Protein AF-A0A7J6R2B1-F1 (afdb_monomer)

Mean predicted aligned error: 8.23 Å

pLDDT: mean 79.4, std 9.49, range [39.12, 97.62]

Radius of gyration: 16.53 Å; Cα contacts (8 Å, |Δi|>4): 121; chains: 1; bounding box: 45×28×42 Å

Solvent-accessible surface area (backbone atoms only — not comparable to full-atom values): 7441 Å² total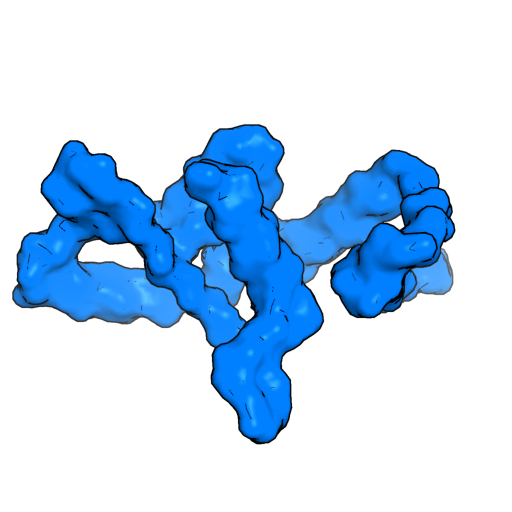; per-residue (Å²): 127,56,78,61,69,79,38,42,54,62,56,38,48,54,51,52,51,46,50,67,80,39,70,91,53,90,77,88,66,60,66,73,56,53,54,50,26,52,49,50,49,33,54,76,44,78,36,76,50,49,86,51,58,67,60,46,50,54,51,47,52,52,36,54,78,68,72,50,58,67,47,66,64,41,73,44,85,100,52,82,50,38,41,34,28,38,37,51,81,88,84,53,82,46,74,50,77,87,73,90,40,56,44,96,89,44,96,46,56,31,75,72,35,33,52,52,51,53,57,62,58,71,78,109

Structure (mmCIF, N/CA/C/O backbone):
data_AF-A0A7J6R2B1-F1
#
_entry.id   AF-A0A7J6R2B1-F1
#
loop_
_atom_site.group_PDB
_atom_site.id
_atom_site.type_symbol
_atom_site.label_atom_id
_atom_site.label_alt_id
_atom_site.label_comp_id
_atom_site.label_asym_id
_atom_site.label_entity_id
_atom_site.label_seq_id
_atom_site.pdbx_PDB_ins_code
_atom_site.Cartn_x
_atom_site.Cartn_y
_atom_site.Cartn_z
_atom_site.occupancy
_atom_site.B_iso_or_equiv
_atom_site.auth_seq_id
_atom_site.auth_comp_id
_atom_site.auth_asym_id
_atom_site.auth_atom_id
_atom_site.pdbx_PDB_model_num
ATOM 1 N N . GLY A 1 1 ? 26.997 6.364 -5.748 1.00 62.91 1 GLY A N 1
ATOM 2 C CA . GLY A 1 1 ? 26.272 5.275 -6.428 1.00 62.91 1 GLY A CA 1
ATOM 3 C C . GLY A 1 1 ? 26.622 5.296 -7.898 1.00 62.91 1 GLY A C 1
ATOM 4 O O . GLY A 1 1 ? 27.037 6.341 -8.386 1.00 62.91 1 GLY A O 1
ATOM 5 N N . THR A 1 2 ? 26.511 4.164 -8.588 1.00 79.62 2 THR A N 1
ATOM 6 C CA . THR A 1 2 ? 26.617 4.130 -10.056 1.00 79.62 2 THR A CA 1
ATOM 7 C C . THR A 1 2 ? 25.385 4.795 -10.680 1.00 79.62 2 THR A C 1
ATOM 9 O O . THR A 1 2 ? 24.367 4.946 -10.005 1.00 79.62 2 THR A O 1
ATOM 12 N N . ALA A 1 3 ? 25.447 5.155 -11.967 1.00 80.25 3 ALA A N 1
ATOM 13 C CA . ALA A 1 3 ? 24.276 5.652 -12.704 1.00 80.25 3 ALA A CA 1
ATOM 14 C C . ALA A 1 3 ? 23.091 4.669 -12.650 1.00 80.25 3 ALA A C 1
ATOM 16 O O . ALA A 1 3 ? 21.936 5.071 -12.694 1.00 80.25 3 ALA A O 1
ATOM 17 N N . TRP A 1 4 ? 23.387 3.375 -12.502 1.00 78.25 4 TRP A N 1
ATOM 18 C CA . TRP A 1 4 ? 22.384 2.349 -12.273 1.00 78.25 4 TRP A CA 1
ATOM 19 C C . TRP A 1 4 ? 21.622 2.566 -10.966 1.00 78.25 4 TRP A C 1
ATOM 21 O O . TRP A 1 4 ? 20.402 2.642 -11.005 1.00 78.25 4 TRP A O 1
ATOM 31 N N . GLU A 1 5 ? 22.318 2.740 -9.836 1.00 77.19 5 GLU A N 1
ATOM 32 C CA . GLU A 1 5 ? 21.690 2.938 -8.517 1.00 77.19 5 GLU A CA 1
ATOM 33 C C . GLU A 1 5 ? 20.728 4.135 -8.482 1.00 77.19 5 GLU A C 1
ATOM 35 O O . GLU A 1 5 ? 19.688 4.053 -7.838 1.00 77.19 5 GLU A O 1
ATOM 40 N N . SER A 1 6 ? 21.029 5.224 -9.198 1.00 79.88 6 SER A N 1
ATOM 41 C CA . SER A 1 6 ? 20.143 6.398 -9.275 1.00 79.88 6 SER A CA 1
ATOM 42 C C . SER A 1 6 ? 18.898 6.187 -10.142 1.00 79.88 6 SER A C 1
ATOM 44 O O . SER A 1 6 ? 17.935 6.935 -10.018 1.00 79.88 6 SER A O 1
ATOM 46 N N . GLU A 1 7 ? 18.911 5.188 -11.024 1.00 82.25 7 GLU A N 1
ATOM 47 C CA . GLU A 1 7 ? 17.894 4.988 -12.061 1.00 82.25 7 GLU A CA 1
ATOM 48 C C . GLU A 1 7 ? 17.002 3.763 -11.815 1.00 82.25 7 GLU A C 1
ATOM 50 O O . GLU A 1 7 ? 15.940 3.650 -12.429 1.00 82.25 7 GLU A O 1
ATOM 55 N N . LYS A 1 8 ? 17.384 2.859 -10.898 1.00 81.75 8 LYS A N 1
ATOM 56 C CA . LYS A 1 8 ? 16.672 1.591 -10.637 1.00 81.75 8 LYS A CA 1
ATOM 57 C C . LYS A 1 8 ? 15.176 1.767 -10.407 1.00 81.75 8 LYS A C 1
ATOM 59 O O . LYS A 1 8 ? 14.388 1.007 -10.963 1.00 81.75 8 LYS A O 1
ATOM 64 N N . LEU A 1 9 ? 14.787 2.752 -9.593 1.00 79.50 9 LEU A N 1
ATOM 65 C CA . LEU A 1 9 ? 13.382 2.987 -9.264 1.00 79.50 9 LEU A CA 1
ATOM 66 C C . LEU A 1 9 ? 12.600 3.459 -10.495 1.00 79.50 9 LEU A C 1
ATOM 68 O O . LEU A 1 9 ? 11.518 2.950 -10.767 1.00 79.50 9 LEU A O 1
ATOM 72 N N . ARG A 1 10 ? 13.174 4.377 -11.285 1.00 82.19 10 ARG A N 1
ATOM 73 C CA . ARG A 1 10 ? 12.550 4.880 -12.517 1.00 82.19 10 ARG A CA 1
ATOM 74 C C . ARG A 1 10 ? 12.384 3.772 -13.553 1.00 82.19 10 ARG A C 1
ATOM 76 O O . ARG A 1 10 ? 11.301 3.619 -14.110 1.00 82.19 10 ARG A O 1
ATOM 83 N N . VAL A 1 11 ? 13.436 2.989 -13.790 1.00 82.94 11 VAL A N 1
ATOM 84 C CA . VAL A 1 11 ? 13.389 1.853 -14.722 1.00 82.94 11 VAL A CA 1
ATOM 85 C C . VAL A 1 11 ? 12.382 0.811 -14.233 1.00 82.94 11 VAL A C 1
ATOM 87 O O . VAL A 1 11 ? 11.564 0.350 -15.023 1.00 82.94 11 VAL A O 1
ATOM 90 N N . GLY A 1 12 ? 12.379 0.494 -12.936 1.00 80.69 12 GLY A N 1
ATOM 91 C CA . GLY A 1 12 ? 11.393 -0.400 -12.328 1.00 80.69 12 GLY A CA 1
ATOM 92 C C . GLY A 1 12 ? 9.956 0.058 -12.566 1.00 80.69 12 GLY A C 1
ATOM 93 O O . GLY A 1 12 ? 9.132 -0.736 -13.014 1.00 80.69 12 GLY A O 1
ATOM 94 N N . TRP A 1 13 ? 9.669 1.346 -12.359 1.00 78.00 13 TRP A N 1
ATOM 95 C CA . TRP A 1 13 ? 8.346 1.909 -12.625 1.00 78.00 13 TRP A CA 1
ATOM 96 C C . TRP A 1 13 ? 7.923 1.789 -14.083 1.00 78.00 13 TRP A C 1
ATOM 98 O O . TRP A 1 13 ? 6.803 1.363 -14.347 1.00 78.00 13 TRP A O 1
ATOM 108 N N . MET A 1 14 ? 8.812 2.108 -15.029 1.00 80.00 14 MET A N 1
ATOM 109 C CA . MET A 1 14 ? 8.504 1.973 -16.457 1.00 80.00 14 MET A CA 1
ATOM 110 C C . MET A 1 14 ? 8.071 0.549 -16.808 1.00 80.00 14 MET A C 1
ATOM 112 O O . MET A 1 14 ? 7.081 0.362 -17.509 1.00 80.00 14 MET A O 1
ATOM 116 N N . TRP A 1 15 ? 8.782 -0.446 -16.281 1.00 79.06 15 TRP A N 1
ATOM 117 C CA . TRP A 1 15 ? 8.467 -1.852 -16.503 1.00 79.06 15 TRP A CA 1
ATOM 118 C C . TRP A 1 15 ? 7.134 -2.272 -15.886 1.00 79.06 15 TRP A C 1
ATOM 120 O O . TRP A 1 15 ? 6.370 -2.985 -16.532 1.00 79.06 15 TRP A O 1
ATOM 130 N N . ILE A 1 16 ? 6.832 -1.834 -14.659 1.00 75.81 16 ILE A N 1
ATOM 131 C CA . ILE A 1 16 ? 5.557 -2.181 -14.021 1.00 75.81 16 ILE A CA 1
ATOM 132 C C . ILE A 1 16 ? 4.386 -1.532 -14.767 1.00 75.81 16 ILE A C 1
ATOM 134 O O . ILE A 1 16 ? 3.402 -2.216 -15.048 1.00 75.81 16 ILE A O 1
ATOM 138 N N . CYS A 1 17 ? 4.506 -0.256 -15.152 1.00 75.06 17 CYS A N 1
ATOM 139 C CA . CYS A 1 17 ? 3.497 0.410 -15.978 1.00 75.06 17 CYS A CA 1
ATOM 140 C C . CYS A 1 17 ? 3.290 -0.346 -17.294 1.00 75.06 17 CYS A C 1
ATOM 142 O O . CYS A 1 17 ? 2.162 -0.659 -17.659 1.00 75.06 17 CYS A O 1
ATOM 144 N N . GLN A 1 18 ? 4.379 -0.741 -17.962 1.00 77.25 18 GLN A N 1
ATOM 145 C CA . GLN A 1 18 ? 4.297 -1.503 -19.205 1.00 77.25 18 GLN A CA 1
ATOM 146 C C . GLN A 1 18 ? 3.590 -2.857 -19.014 1.00 77.25 18 GLN A C 1
ATOM 148 O O . GLN A 1 18 ? 2.755 -3.231 -19.836 1.00 77.25 18 GLN A O 1
ATOM 153 N N . ALA A 1 19 ? 3.877 -3.566 -17.918 1.00 75.12 19 ALA A N 1
ATOM 154 C CA . ALA A 1 19 ? 3.227 -4.832 -17.586 1.00 75.12 19 ALA A CA 1
ATOM 155 C C . ALA A 1 19 ? 1.728 -4.684 -17.297 1.00 75.12 19 ALA A C 1
ATOM 157 O O . ALA A 1 19 ? 0.940 -5.577 -17.614 1.00 75.12 19 ALA A O 1
ATOM 158 N N . MET A 1 20 ? 1.324 -3.561 -16.707 1.00 70.88 20 MET A N 1
ATOM 159 C CA . MET A 1 20 ? -0.074 -3.281 -16.407 1.00 70.88 20 MET A CA 1
ATOM 160 C C . MET A 1 20 ? -0.883 -2.836 -17.617 1.00 70.88 20 MET A C 1
ATOM 162 O O . MET A 1 20 ? -1.996 -3.333 -17.793 1.00 70.88 20 MET A O 1
ATOM 166 N N . ASP A 1 21 ? -0.332 -1.915 -18.407 1.00 75.25 21 ASP A N 1
ATOM 167 C CA . ASP A 1 21 ? -1.018 -1.278 -19.533 1.00 75.25 21 ASP A CA 1
ATOM 168 C C . ASP A 1 21 ? -1.041 -2.187 -20.768 1.00 75.25 21 ASP A C 1
ATOM 170 O O . ASP A 1 21 ? -1.972 -2.142 -21.572 1.00 75.25 21 ASP A O 1
ATOM 174 N N . PHE A 1 22 ? -0.038 -3.061 -20.901 1.00 79.56 22 PHE A N 1
ATOM 175 C CA . PHE A 1 22 ? 0.124 -3.956 -22.044 1.00 79.56 22 PHE A CA 1
ATOM 176 C C . PHE A 1 22 ? 0.238 -5.422 -21.603 1.00 79.56 22 PHE A C 1
ATOM 178 O O . PHE A 1 22 ? 1.243 -6.073 -21.896 1.00 79.56 22 PHE A O 1
ATOM 185 N N . PRO A 1 23 ? -0.777 -5.996 -20.931 1.00 74.31 23 PRO A N 1
ATOM 186 C CA . PRO A 1 23 ? -0.703 -7.356 -20.384 1.00 74.31 23 PRO A CA 1
ATOM 187 C C . PRO A 1 23 ? -0.573 -8.448 -21.461 1.00 74.31 23 PRO A C 1
ATOM 189 O O . PRO A 1 23 ? -0.262 -9.590 -21.147 1.00 74.31 23 PRO A O 1
ATOM 192 N N . TYR A 1 24 ? -0.825 -8.105 -22.726 1.00 79.50 24 TYR A N 1
ATOM 193 C CA . TYR A 1 24 ? -0.708 -8.982 -23.893 1.00 79.50 24 TYR A CA 1
ATOM 194 C C . TYR A 1 24 ? 0.698 -9.003 -24.518 1.00 79.50 24 TYR A C 1
ATOM 196 O O . TYR A 1 24 ? 0.920 -9.713 -25.496 1.00 79.50 24 TYR A O 1
ATOM 204 N N . VAL A 1 25 ? 1.631 -8.201 -24.002 1.00 77.12 25 VAL A N 1
ATOM 205 C CA . VAL A 1 25 ? 3.037 -8.202 -24.417 1.00 77.12 25 VAL A CA 1
ATOM 206 C C . VAL A 1 25 ? 3.834 -9.033 -23.413 1.00 77.12 25 VAL A C 1
ATOM 208 O O . VAL A 1 25 ? 3.652 -8.881 -22.209 1.00 77.12 25 VAL A O 1
ATOM 211 N N . ASP A 1 26 ? 4.729 -9.900 -23.888 1.00 73.38 26 ASP A N 1
ATOM 212 C CA . ASP A 1 26 ? 5.612 -10.660 -23.001 1.00 73.38 26 ASP A CA 1
ATOM 213 C C . ASP A 1 26 ? 6.661 -9.737 -22.369 1.00 73.38 26 ASP A C 1
ATOM 215 O O . ASP A 1 26 ? 7.597 -9.269 -23.023 1.00 73.38 26 ASP A O 1
ATOM 219 N N . HIS A 1 27 ? 6.525 -9.496 -21.066 1.00 70.50 27 HIS A N 1
ATOM 220 C CA . HIS A 1 27 ? 7.482 -8.709 -20.288 1.00 70.50 27 HIS A CA 1
ATOM 221 C C . HIS A 1 27 ? 8.477 -9.642 -19.604 1.00 70.50 27 HIS A C 1
ATOM 223 O O . HIS A 1 27 ? 8.218 -10.173 -18.523 1.00 70.50 27 HIS A O 1
ATOM 229 N N . ILE A 1 28 ? 9.642 -9.853 -20.218 1.00 71.81 28 ILE A N 1
ATOM 230 C CA . ILE A 1 28 ? 10.716 -10.625 -19.581 1.00 71.81 28 ILE A CA 1
ATOM 231 C C . ILE A 1 28 ? 11.521 -9.690 -18.679 1.00 71.81 28 ILE A C 1
ATOM 233 O O . ILE A 1 28 ? 12.487 -9.062 -19.108 1.00 71.81 28 ILE A O 1
ATOM 237 N N . ILE A 1 29 ? 11.139 -9.633 -17.404 1.00 71.06 29 ILE A N 1
ATOM 238 C CA . ILE A 1 29 ? 11.954 -9.009 -16.361 1.00 71.06 29 ILE A CA 1
ATOM 239 C C . ILE A 1 29 ? 12.757 -10.109 -15.663 1.00 71.06 29 ILE A C 1
ATOM 241 O O . ILE A 1 29 ? 12.163 -11.008 -15.057 1.00 71.06 29 ILE A O 1
ATOM 245 N N . PRO A 1 30 ? 14.101 -10.065 -15.689 1.00 78.62 30 PRO A N 1
ATOM 246 C CA . PRO A 1 30 ? 14.903 -10.977 -14.888 1.00 78.62 30 PRO A CA 1
ATOM 247 C C . PRO A 1 30 ? 14.495 -10.887 -13.412 1.00 78.62 30 PRO A C 1
ATOM 249 O O . PRO A 1 30 ? 14.523 -9.807 -12.823 1.00 78.62 30 PRO A O 1
ATOM 252 N N . LYS A 1 31 ? 14.154 -12.025 -12.791 1.00 72.81 31 LYS A N 1
ATOM 253 C CA . LYS A 1 31 ? 13.708 -12.087 -11.383 1.00 72.81 31 LYS A CA 1
ATOM 254 C C . LYS A 1 31 ? 14.604 -11.310 -10.398 1.00 72.81 31 LYS A C 1
ATOM 256 O O . LYS A 1 31 ? 14.047 -10.631 -9.538 1.00 72.81 31 LYS A O 1
ATOM 261 N N . PRO A 1 32 ? 15.952 -11.338 -10.509 1.00 74.81 32 PRO A N 1
ATOM 262 C CA . PRO A 1 32 ? 16.812 -10.551 -9.623 1.00 74.81 32 PRO A CA 1
ATOM 263 C C . PRO A 1 32 ? 16.586 -9.042 -9.747 1.00 74.81 32 PRO A C 1
ATOM 265 O O . PRO A 1 32 ? 16.653 -8.332 -8.751 1.00 74.81 32 PRO A O 1
ATOM 268 N N . PHE A 1 33 ? 16.281 -8.558 -10.954 1.00 76.75 33 PHE A N 1
ATOM 269 C CA . PHE A 1 33 ? 16.021 -7.145 -11.194 1.00 76.75 33 PHE A CA 1
ATOM 270 C C . PHE A 1 33 ? 14.658 -6.719 -10.644 1.00 76.75 33 PHE A C 1
ATOM 272 O O . PHE A 1 33 ? 14.574 -5.712 -9.947 1.00 76.75 33 PHE A O 1
ATOM 279 N N . ALA A 1 34 ? 13.615 -7.527 -10.867 1.00 72.38 34 ALA A N 1
ATOM 280 C CA . ALA A 1 34 ? 12.298 -7.290 -10.275 1.00 72.38 34 ALA A CA 1
ATOM 281 C C . ALA A 1 34 ? 12.373 -7.197 -8.741 1.00 72.38 34 ALA A C 1
ATOM 283 O O . ALA A 1 34 ? 11.818 -6.274 -8.149 1.00 72.38 34 ALA A O 1
ATO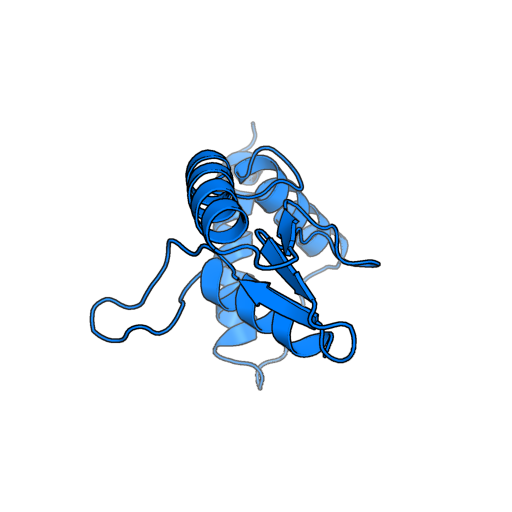M 284 N N . ALA A 1 35 ? 13.112 -8.109 -8.101 1.00 72.19 35 ALA A N 1
ATOM 285 C CA . ALA A 1 35 ? 13.309 -8.095 -6.654 1.00 72.19 35 ALA A CA 1
ATOM 286 C C . ALA A 1 35 ? 14.031 -6.825 -6.165 1.00 72.19 35 ALA A C 1
ATOM 288 O O . ALA A 1 35 ? 13.668 -6.276 -5.126 1.00 72.19 35 ALA A O 1
ATOM 289 N N . ASP A 1 36 ? 15.024 -6.337 -6.913 1.00 77.56 36 ASP A N 1
ATOM 290 C CA . ASP A 1 36 ? 15.737 -5.099 -6.583 1.00 77.56 36 ASP A CA 1
ATOM 291 C C . ASP A 1 36 ? 14.846 -3.858 -6.754 1.00 77.56 36 ASP A C 1
ATOM 293 O O . ASP A 1 36 ? 14.835 -2.996 -5.878 1.00 77.56 36 ASP A O 1
ATOM 297 N N . CYS A 1 37 ? 14.035 -3.782 -7.814 1.00 77.38 37 CYS A N 1
ATOM 298 C CA . CYS A 1 37 ? 13.068 -2.694 -7.998 1.00 77.38 37 CYS A CA 1
ATOM 299 C C . CYS A 1 37 ? 12.009 -2.670 -6.892 1.00 77.38 37 CYS A C 1
ATOM 301 O O . CYS A 1 37 ? 11.715 -1.603 -6.360 1.00 77.38 37 CYS A O 1
ATOM 303 N N . ILE A 1 38 ? 11.480 -3.836 -6.505 1.00 72.62 38 ILE A N 1
ATOM 304 C CA . ILE A 1 38 ? 10.538 -3.960 -5.384 1.00 72.62 38 ILE A CA 1
ATOM 305 C C . ILE A 1 38 ? 11.204 -3.500 -4.084 1.00 72.62 38 ILE A C 1
ATOM 307 O O . ILE A 1 38 ? 10.601 -2.759 -3.314 1.00 72.62 38 ILE A O 1
ATOM 311 N N . ARG A 1 39 ? 12.466 -3.875 -3.850 1.00 74.75 39 ARG A N 1
ATOM 312 C CA . ARG A 1 39 ? 13.218 -3.452 -2.663 1.00 74.75 39 ARG A CA 1
ATOM 313 C C . ARG A 1 39 ? 13.427 -1.939 -2.614 1.00 74.75 39 ARG A C 1
ATOM 315 O O . ARG A 1 39 ? 13.226 -1.345 -1.558 1.00 74.75 39 ARG A O 1
ATOM 322 N N . GLU A 1 40 ? 13.832 -1.317 -3.717 1.00 77.06 40 GLU A N 1
ATOM 323 C CA . GLU A 1 40 ? 13.995 0.142 -3.781 1.00 77.06 40 GLU A CA 1
ATOM 324 C C . GLU A 1 40 ? 12.655 0.869 -3.640 1.00 77.06 40 GLU A C 1
ATOM 326 O O . GLU A 1 40 ? 12.572 1.895 -2.965 1.00 77.06 40 GLU A O 1
ATOM 331 N N . TRP A 1 41 ? 11.583 0.295 -4.185 1.00 74.81 41 TRP A N 1
ATOM 332 C CA . TRP A 1 41 ? 10.232 0.798 -3.983 1.00 74.81 41 TRP A CA 1
ATOM 333 C C . TRP A 1 41 ? 9.805 0.741 -2.507 1.00 74.81 41 TRP A C 1
ATOM 335 O O . TRP A 1 41 ? 9.374 1.755 -1.964 1.00 74.81 41 TRP A O 1
ATOM 345 N N . ILE A 1 42 ? 10.018 -0.383 -1.817 1.00 71.12 42 ILE A N 1
ATOM 346 C CA . ILE A 1 42 ? 9.751 -0.525 -0.373 1.00 71.12 42 ILE A CA 1
ATOM 347 C C . ILE A 1 42 ? 10.561 0.499 0.434 1.00 71.12 42 ILE A C 1
ATOM 349 O O . ILE A 1 42 ? 10.024 1.180 1.302 1.00 71.12 42 ILE A O 1
ATOM 353 N N . LYS A 1 43 ? 11.855 0.665 0.129 1.00 71.56 43 LYS A N 1
ATOM 354 C CA . LYS A 1 43 ? 12.704 1.668 0.795 1.00 71.56 43 LYS A CA 1
ATOM 355 C C . LYS A 1 43 ? 12.197 3.093 0.590 1.00 71.56 43 LYS A C 1
ATOM 357 O O . LYS A 1 43 ? 12.252 3.882 1.526 1.00 71.56 43 LYS A O 1
ATOM 362 N N . SER A 1 44 ? 11.697 3.415 -0.606 1.00 70.12 44 SER A N 1
ATOM 363 C CA . SER A 1 44 ? 11.133 4.739 -0.906 1.00 70.12 44 SER A CA 1
ATOM 364 C C . SER A 1 44 ? 9.903 5.075 -0.058 1.00 70.12 44 SER A C 1
ATOM 366 O O . SER A 1 44 ? 9.584 6.246 0.117 1.00 70.12 44 SER A O 1
ATOM 368 N N . ARG A 1 45 ? 9.252 4.052 0.510 1.00 64.38 45 ARG A N 1
ATOM 369 C CA . ARG A 1 45 ? 8.122 4.170 1.439 1.00 64.38 45 ARG A CA 1
ATOM 370 C C . ARG A 1 45 ? 8.536 4.076 2.912 1.00 64.38 45 ARG A C 1
ATOM 372 O O . ARG A 1 45 ? 7.681 3.889 3.762 1.00 64.38 45 ARG A O 1
ATOM 379 N N . GLU A 1 46 ? 9.833 4.170 3.214 1.00 65.69 46 GLU A N 1
ATOM 380 C CA . GLU A 1 46 ? 10.386 3.964 4.563 1.00 65.69 46 GLU A CA 1
ATOM 381 C C . GLU A 1 46 ? 10.117 2.556 5.137 1.00 65.69 46 GLU 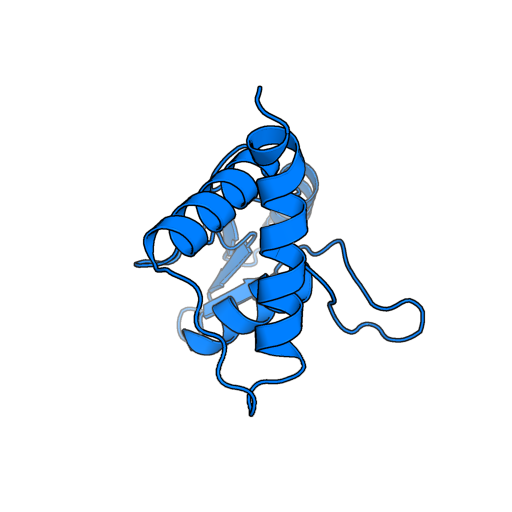A C 1
ATOM 383 O O . GLU A 1 46 ? 10.102 2.351 6.350 1.00 65.69 46 GLU A O 1
ATOM 388 N N . GLY A 1 47 ? 9.968 1.552 4.264 1.00 62.53 47 GLY A N 1
ATOM 389 C CA . GLY A 1 47 ? 9.797 0.150 4.637 1.00 62.53 47 GLY A CA 1
ATOM 390 C C . GLY A 1 47 ? 8.455 -0.435 4.205 1.00 62.53 47 GLY A C 1
ATOM 391 O O . GLY A 1 47 ? 7.787 0.061 3.301 1.00 62.53 47 GLY A O 1
ATOM 392 N N . TYR A 1 48 ? 8.073 -1.540 4.846 1.00 62.28 48 TYR A N 1
ATOM 393 C CA . TYR A 1 48 ? 6.763 -2.176 4.674 1.00 62.28 48 TYR A CA 1
ATOM 394 C C . TYR A 1 48 ? 5.704 -1.451 5.511 1.00 62.28 48 TYR A C 1
ATOM 396 O O . TYR A 1 48 ? 5.009 -2.078 6.297 1.00 62.28 48 TYR A O 1
ATOM 404 N N . SER A 1 49 ? 5.657 -0.126 5.452 1.00 63.50 49 SER A N 1
ATOM 405 C CA . SER A 1 49 ? 4.763 0.686 6.273 1.00 63.50 49 SER A CA 1
ATOM 406 C C . SER A 1 49 ? 3.651 1.303 5.430 1.00 63.50 49 SER A C 1
ATOM 408 O O . SER A 1 49 ? 3.669 1.288 4.195 1.00 63.50 49 SER A O 1
ATOM 410 N N . VAL A 1 50 ? 2.652 1.835 6.129 1.00 70.06 50 VAL A N 1
ATOM 411 C CA . VAL A 1 50 ? 1.605 2.651 5.520 1.00 70.06 50 VAL A CA 1
ATOM 412 C C . VAL A 1 50 ? 2.217 3.963 5.008 1.00 70.06 50 VAL A C 1
ATOM 414 O O . VAL A 1 50 ? 2.990 4.588 5.737 1.00 70.06 50 VAL A O 1
ATOM 417 N N . PRO A 1 51 ? 1.884 4.435 3.795 1.00 71.00 51 PRO A N 1
ATOM 418 C CA . PRO A 1 51 ? 2.516 5.633 3.227 1.00 71.00 51 PRO A CA 1
ATOM 419 C C . PRO A 1 51 ? 2.090 6.919 3.943 1.00 71.00 51 PRO A C 1
ATOM 421 O O . PRO A 1 51 ? 2.807 7.916 3.929 1.00 71.00 51 PRO A O 1
ATOM 424 N N . PHE A 1 52 ? 0.908 6.896 4.569 1.00 81.50 52 PHE A N 1
ATOM 425 C CA . PHE A 1 52 ? 0.297 8.043 5.239 1.00 81.50 52 PHE A CA 1
ATOM 426 C C . PHE A 1 52 ? -0.088 7.697 6.685 1.00 81.50 52 PHE A C 1
ATOM 428 O O . PHE A 1 52 ? -1.276 7.656 7.019 1.00 81.50 52 PHE A O 1
ATOM 435 N N . PRO A 1 53 ? 0.893 7.469 7.580 1.00 82.31 53 PRO A N 1
ATOM 436 C CA . PRO A 1 53 ? 0.626 7.009 8.944 1.00 82.31 53 PRO A CA 1
ATOM 437 C C . PRO A 1 53 ? -0.229 7.995 9.745 1.00 82.31 53 PRO A C 1
ATOM 439 O O . PRO A 1 53 ? -1.091 7.578 10.514 1.00 82.31 53 PRO A O 1
ATOM 442 N N . PHE A 1 54 ? -0.055 9.302 9.527 1.00 86.62 54 PHE A N 1
ATOM 443 C CA . PHE A 1 54 ? -0.874 10.327 10.175 1.00 86.62 54 PHE A CA 1
ATOM 444 C C . PHE A 1 54 ? -2.349 10.248 9.752 1.00 86.62 54 PHE A C 1
ATOM 446 O O . PHE A 1 54 ? -3.231 10.249 10.605 1.00 86.62 54 PHE A O 1
ATOM 453 N N . LEU A 1 55 ? -2.628 10.118 8.448 1.00 89.12 55 LEU A N 1
ATOM 454 C CA . LEU A 1 55 ? -4.003 9.984 7.953 1.00 89.12 55 LEU A CA 1
ATOM 455 C C . LEU A 1 55 ? -4.649 8.688 8.450 1.00 89.12 55 LEU A C 1
ATOM 457 O O . LEU A 1 55 ? -5.818 8.692 8.826 1.00 89.12 55 LEU A O 1
ATOM 461 N N . CYS A 1 56 ? -3.876 7.602 8.517 1.00 89.50 56 CYS A N 1
ATOM 462 C CA . CYS A 1 56 ? -4.331 6.339 9.087 1.00 89.50 56 CYS A CA 1
ATOM 463 C C . CYS A 1 56 ? -4.729 6.488 10.566 1.00 89.50 56 CYS A C 1
ATOM 465 O O . CYS A 1 56 ? -5.769 5.978 10.983 1.00 89.50 56 CYS A O 1
ATOM 467 N N . GLN A 1 57 ? -3.934 7.214 11.360 1.00 90.69 57 GLN A N 1
ATOM 468 C CA . GLN A 1 57 ? -4.244 7.486 12.767 1.00 90.69 57 GLN A CA 1
ATOM 469 C C . GLN A 1 57 ? -5.487 8.365 12.929 1.00 90.69 57 GLN A C 1
ATOM 471 O O . GLN A 1 57 ? -6.339 8.064 13.763 1.00 90.69 57 GLN A O 1
ATOM 476 N N . GLU A 1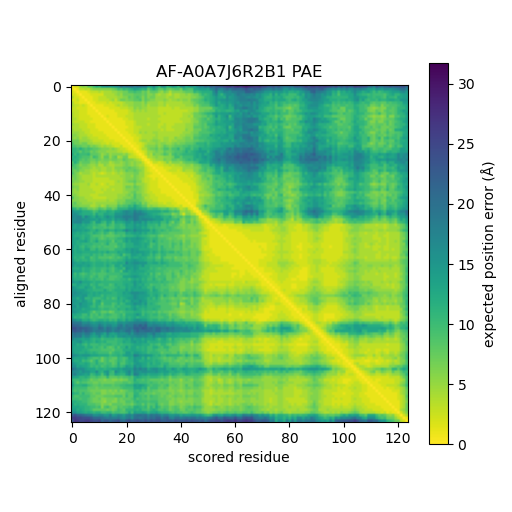 58 ? -5.615 9.433 12.141 1.00 94.44 58 GLU A N 1
ATOM 477 C CA . GLU A 1 58 ? -6.789 10.311 12.190 1.00 94.44 58 GLU A CA 1
ATOM 478 C C . GLU A 1 58 ? -8.067 9.557 11.815 1.00 94.44 58 GLU A C 1
ATOM 480 O O . GLU A 1 58 ? -9.071 9.644 12.522 1.00 94.44 58 GLU A O 1
ATOM 485 N N . LEU A 1 59 ? -8.020 8.737 10.764 1.00 93.94 59 LEU A N 1
ATOM 486 C CA . LEU A 1 59 ? -9.161 7.923 10.359 1.00 93.94 59 LEU A CA 1
ATOM 487 C C . LEU A 1 59 ? -9.513 6.865 11.415 1.00 93.94 59 LEU A C 1
ATOM 489 O O . LEU A 1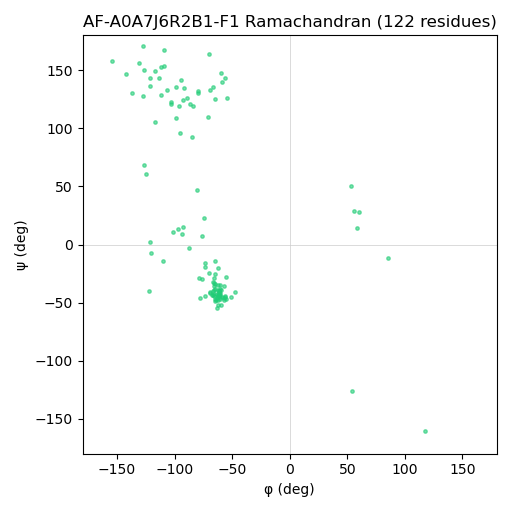 59 ? -10.689 6.660 11.706 1.00 93.94 59 LEU A O 1
ATOM 493 N N . SER A 1 60 ? -8.516 6.247 12.050 1.00 94.75 60 SER A N 1
ATOM 494 C CA . SER A 1 60 ? -8.736 5.306 13.154 1.00 94.75 60 SER A CA 1
ATOM 495 C C . SER A 1 60 ? -9.426 5.962 14.354 1.00 94.75 60 SER A C 1
ATOM 497 O O . SER A 1 60 ? -10.353 5.383 14.927 1.00 94.75 60 SER A O 1
ATOM 499 N N . LYS A 1 61 ? -9.066 7.205 14.704 1.00 97.12 61 LYS A N 1
ATOM 500 C CA . LYS A 1 61 ? -9.774 7.962 15.753 1.00 97.12 61 LYS A CA 1
ATOM 501 C C . LYS A 1 61 ? -11.238 8.188 15.388 1.00 97.12 61 LYS A C 1
ATOM 503 O O . LYS A 1 61 ? -12.105 7.998 16.239 1.00 97.12 61 LYS A O 1
ATOM 508 N N . VAL A 1 62 ? -11.514 8.557 14.134 1.00 96.88 62 VAL A N 1
ATOM 509 C CA . VAL A 1 62 ? -12.887 8.734 13.636 1.00 96.88 62 VAL A CA 1
ATOM 510 C C . VAL A 1 62 ? -13.661 7.423 13.756 1.00 96.88 62 VAL A C 1
ATOM 512 O O . VAL A 1 62 ? -14.713 7.402 14.383 1.00 96.88 62 VAL A O 1
ATOM 515 N N . LEU A 1 63 ? -13.128 6.315 13.239 1.00 94.94 63 LEU A N 1
ATOM 516 C CA . LEU A 1 63 ? -13.780 5.002 13.307 1.00 94.94 63 LEU A CA 1
ATOM 517 C C . LEU A 1 63 ? -14.023 4.538 14.749 1.00 94.94 63 LEU A C 1
ATOM 519 O O . LEU A 1 63 ? -15.094 4.017 15.049 1.00 94.94 63 LEU A O 1
ATOM 523 N N . THR A 1 64 ? -13.070 4.790 15.651 1.00 96.06 64 THR A N 1
ATOM 524 C CA . THR A 1 64 ? -13.208 4.506 17.088 1.00 96.06 64 THR A CA 1
ATOM 525 C C . THR A 1 64 ? -14.359 5.301 17.703 1.00 96.06 64 THR A C 1
ATOM 527 O O . THR A 1 64 ? -15.150 4.745 18.459 1.00 96.06 64 THR A O 1
ATOM 530 N N . ALA A 1 65 ? -14.491 6.588 17.360 1.00 97.62 65 ALA A N 1
ATOM 531 C CA . ALA A 1 65 ? -15.578 7.438 17.850 1.00 97.62 65 ALA A CA 1
ATOM 532 C C . ALA A 1 65 ? -16.968 6.984 17.365 1.00 97.62 65 ALA A C 1
ATOM 534 O O . ALA A 1 65 ? -17.960 7.251 18.036 1.00 97.62 65 ALA A O 1
ATOM 535 N N . TYR A 1 66 ? -17.032 6.289 16.226 1.00 96.06 66 TYR A N 1
ATOM 536 C CA . TYR A 1 66 ? -18.249 5.665 15.695 1.00 96.06 66 TYR A CA 1
ATOM 537 C C . TYR A 1 66 ? -18.413 4.192 16.102 1.00 96.06 66 TYR A C 1
ATOM 539 O O . TYR A 1 66 ? -19.286 3.517 15.561 1.00 96.06 66 TYR A O 1
ATOM 547 N N . GLU A 1 67 ? 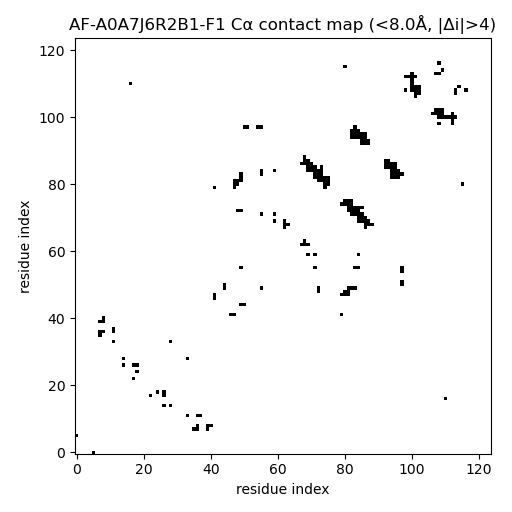-17.584 3.684 17.020 1.00 94.50 67 GLU A N 1
ATOM 548 C CA . GLU A 1 67 ? -17.618 2.292 17.495 1.00 94.50 67 GLU A CA 1
ATOM 549 C C . GLU A 1 67 ? -17.491 1.250 16.365 1.00 94.50 67 GLU A C 1
ATOM 551 O O . GLU A 1 67 ? -17.984 0.129 16.470 1.00 94.50 67 GLU A O 1
ATOM 556 N N . VAL A 1 68 ? -16.807 1.601 15.271 1.00 92.44 68 VAL A N 1
ATOM 557 C CA . VAL A 1 68 ? -16.569 0.692 14.145 1.00 92.44 68 VAL A CA 1
ATOM 558 C C . VAL A 1 68 ? -15.348 -0.183 14.454 1.00 92.44 68 VAL A C 1
ATOM 560 O O . VAL A 1 68 ? -14.250 0.364 14.600 1.00 92.44 68 VAL A O 1
ATOM 563 N N . PRO A 1 69 ? -15.471 -1.523 14.517 1.00 91.94 69 PRO A N 1
ATOM 564 C CA . PRO A 1 69 ? -14.329 -2.410 14.728 1.00 91.94 69 PRO A CA 1
ATOM 565 C C . PRO A 1 69 ? -13.355 -2.350 13.550 1.00 91.94 69 PRO A C 1
ATOM 567 O O . PRO A 1 69 ? -13.734 -2.566 12.395 1.00 91.94 69 PRO A O 1
ATOM 570 N N . HIS A 1 70 ? -12.091 -2.054 13.839 1.00 93.88 70 HIS A N 1
ATOM 571 C CA . HIS A 1 70 ? -11.057 -1.952 12.820 1.00 93.88 70 HIS A CA 1
ATOM 572 C C . HIS A 1 70 ? -9.659 -2.223 13.382 1.00 93.88 70 HIS A C 1
ATOM 574 O O . HIS A 1 70 ? -9.406 -2.052 14.574 1.00 93.88 70 HIS A O 1
ATOM 580 N N . GLU A 1 71 ? -8.749 -2.606 12.492 1.00 92.38 71 GLU A N 1
ATOM 581 C CA . GLU A 1 71 ? -7.316 -2.754 12.744 1.00 92.38 71 GLU A CA 1
ATOM 582 C C . GLU A 1 71 ? -6.547 -1.841 11.786 1.00 92.38 71 GLU A C 1
ATOM 584 O O . GLU A 1 71 ? -6.954 -1.664 10.638 1.00 92.38 71 GLU A O 1
ATOM 589 N N . THR A 1 72 ? -5.444 -1.249 12.240 1.00 90.62 72 THR A N 1
ATOM 590 C CA . THR A 1 72 ? -4.586 -0.392 11.411 1.00 90.62 72 THR A CA 1
ATOM 591 C C . THR A 1 72 ? -3.262 -1.077 11.099 1.00 90.62 72 THR A C 1
ATOM 593 O O . THR A 1 72 ? -2.797 -1.913 11.872 1.00 90.62 72 THR A O 1
ATOM 596 N N . CYS A 1 73 ? -2.640 -0.709 9.978 1.00 85.69 73 CYS A N 1
ATOM 597 C CA . CYS A 1 73 ? -1.325 -1.207 9.566 1.00 85.69 73 CYS A CA 1
ATOM 598 C C . CYS A 1 73 ? -1.245 -2.747 9.535 1.00 85.69 73 CYS A C 1
ATOM 600 O O . CYS A 1 73 ? -0.330 -3.350 10.101 1.00 85.69 73 CYS A O 1
ATOM 602 N N . VAL A 1 74 ? -2.206 -3.395 8.877 1.00 85.56 74 VAL A N 1
ATOM 603 C CA . VAL A 1 74 ? -2.311 -4.860 8.845 1.00 85.56 74 VAL A CA 1
ATOM 604 C C . VAL A 1 74 ? -1.457 -5.432 7.718 1.00 85.56 74 VAL A C 1
ATOM 606 O O . VAL A 1 74 ? -1.679 -5.131 6.546 1.00 85.56 74 VAL A O 1
ATOM 609 N N . HIS A 1 75 ? -0.497 -6.291 8.053 1.00 79.75 75 HIS A N 1
ATOM 610 C CA . HIS A 1 75 ? 0.286 -7.023 7.057 1.00 79.75 75 HIS A CA 1
ATOM 611 C C . HIS A 1 75 ? -0.572 -8.066 6.332 1.00 79.75 75 HIS A C 1
ATOM 613 O O . HIS A 1 75 ? -1.272 -8.852 6.972 1.00 79.75 75 HIS A O 1
ATOM 619 N N . ILE A 1 76 ? -0.478 -8.102 5.001 1.00 76.19 76 ILE A N 1
ATOM 620 C CA . ILE A 1 76 ? -1.048 -9.188 4.198 1.00 76.19 76 ILE A CA 1
ATOM 621 C C . ILE A 1 76 ? 0.004 -10.291 4.067 1.00 76.19 76 ILE A C 1
ATOM 623 O O . ILE A 1 76 ? 1.125 -10.033 3.621 1.00 76.19 76 ILE A O 1
ATOM 627 N N . GLU A 1 77 ? -0.372 -11.515 4.433 1.00 74.62 77 GLU A N 1
ATOM 628 C CA . GLU A 1 77 ? 0.481 -12.700 4.319 1.00 74.62 77 GLU A CA 1
ATOM 629 C C . GLU A 1 77 ? 0.968 -12.909 2.877 1.00 74.62 77 GLU A C 1
ATOM 631 O O . GLU A 1 77 ? 0.261 -12.604 1.919 1.00 74.62 77 GLU A O 1
ATOM 636 N N . ASP A 1 78 ? 2.208 -13.378 2.724 1.00 69.44 78 ASP A N 1
ATOM 637 C CA . ASP A 1 78 ? 2.867 -13.619 1.432 1.00 69.44 78 ASP A CA 1
ATOM 638 C C . ASP A 1 78 ? 2.988 -12.405 0.493 1.00 69.44 78 ASP A C 1
ATOM 640 O O . ASP A 1 78 ? 3.345 -12.548 -0.682 1.00 69.44 78 ASP A O 1
ATOM 644 N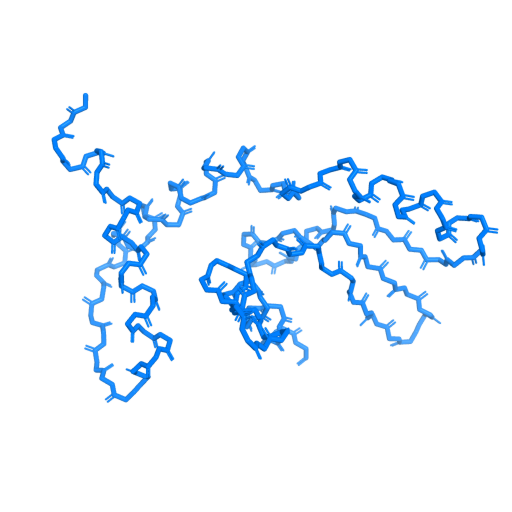 N . THR A 1 79 ? 2.773 -11.183 0.994 1.00 69.44 79 THR A N 1
ATOM 645 C CA . THR A 1 79 ? 2.965 -9.964 0.203 1.00 69.44 79 THR A CA 1
ATOM 646 C C . THR A 1 79 ? 3.800 -8.911 0.937 1.00 69.44 79 THR A C 1
ATOM 648 O O . THR A 1 79 ? 3.833 -8.870 2.166 1.00 69.44 79 THR A O 1
ATOM 651 N N . PRO A 1 80 ? 4.459 -7.997 0.201 1.00 67.75 80 PRO A N 1
ATOM 652 C CA . PRO A 1 80 ? 5.121 -6.840 0.796 1.00 67.75 80 PRO A CA 1
ATOM 653 C C . PRO A 1 80 ? 4.133 -5.729 1.208 1.00 67.75 80 PRO A C 1
ATOM 655 O O . PRO A 1 80 ? 4.564 -4.621 1.518 1.00 67.75 80 PRO A O 1
ATOM 658 N N . TYR A 1 81 ? 2.819 -5.956 1.148 1.00 73.31 81 TYR A N 1
ATOM 659 C CA . TYR A 1 81 ? 1.832 -4.907 1.375 1.00 73.31 81 TYR A CA 1
ATOM 660 C C . TYR A 1 81 ? 1.348 -4.876 2.822 1.00 73.31 81 TYR A C 1
ATOM 662 O O . TYR A 1 81 ? 1.101 -5.902 3.460 1.00 73.31 81 TYR A O 1
ATOM 670 N N . VAL A 1 82 ? 1.160 -3.651 3.302 1.00 77.62 82 VAL A N 1
ATOM 671 C CA . VAL A 1 82 ? 0.423 -3.348 4.522 1.00 77.62 82 VAL A CA 1
ATOM 672 C C . VAL A 1 82 ? -0.847 -2.617 4.131 1.00 77.62 82 VAL A C 1
ATOM 674 O O . VAL A 1 82 ? -0.807 -1.654 3.365 1.00 77.62 82 VAL A O 1
ATOM 677 N N . VAL A 1 83 ? -1.972 -3.109 4.633 1.00 83.25 83 VAL A N 1
ATOM 678 C CA . VAL A 1 83 ? -3.269 -2.452 4.519 1.00 83.25 83 VAL A CA 1
ATOM 679 C C . VAL A 1 83 ? -3.342 -1.352 5.564 1.00 83.25 83 VAL A C 1
ATOM 681 O O . VAL A 1 83 ? -3.058 -1.596 6.738 1.00 83.25 83 VAL A O 1
ATOM 684 N N . ASP A 1 84 ? -3.759 -0.156 5.146 1.00 88.88 84 ASP A N 1
ATOM 685 C CA . ASP A 1 84 ? -3.845 0.987 6.051 1.00 88.88 84 ASP A CA 1
ATOM 686 C C . ASP A 1 84 ? -4.863 0.725 7.164 1.00 88.88 84 ASP A C 1
ATOM 688 O O . ASP A 1 84 ? -4.501 0.761 8.338 1.00 88.88 84 ASP A O 1
ATOM 692 N N . ILE A 1 85 ? -6.110 0.386 6.809 1.00 91.31 85 ILE A N 1
ATOM 693 C CA . ILE A 1 85 ? -7.145 -0.005 7.776 1.00 91.31 85 ILE A CA 1
ATOM 694 C C . ILE A 1 85 ? -7.927 -1.217 7.275 1.00 91.31 85 ILE A C 1
ATOM 696 O O . ILE A 1 85 ? -8.443 -1.215 6.158 1.00 91.31 85 ILE A O 1
ATOM 700 N N . VAL A 1 86 ? -8.081 -2.231 8.122 1.00 91.50 86 VAL A N 1
ATOM 701 C CA . VAL A 1 86 ? -8.990 -3.360 7.907 1.00 91.50 86 VAL A CA 1
ATOM 702 C C . VAL A 1 86 ? -10.226 -3.163 8.772 1.00 91.50 86 VAL A C 1
ATOM 704 O O . VAL A 1 86 ? -10.136 -3.045 9.989 1.00 91.50 86 VAL A O 1
ATOM 707 N N . LEU A 1 87 ? -11.388 -3.140 8.132 1.00 91.75 87 LEU A N 1
ATOM 708 C CA . LEU A 1 87 ? -12.696 -3.190 8.766 1.00 91.75 87 LEU A CA 1
ATOM 709 C C . LEU A 1 87 ? -13.140 -4.650 8.845 1.00 91.75 87 LEU A C 1
ATOM 711 O O . LEU A 1 87 ? -13.056 -5.382 7.854 1.00 91.75 87 LEU A O 1
ATOM 715 N N . THR A 1 88 ? -13.654 -5.057 9.999 1.00 82.44 88 THR A N 1
ATOM 716 C CA . THR A 1 88 ? -14.235 -6.387 10.183 1.00 82.44 88 THR A CA 1
ATOM 717 C C . THR A 1 88 ? -15.633 -6.257 10.763 1.00 82.44 88 THR A C 1
ATOM 719 O O . THR A 1 88 ? -15.836 -5.596 11.777 1.00 82.44 88 THR A O 1
ATOM 722 N N . ASP A 1 89 ? -16.606 -6.894 10.120 1.00 79.81 89 ASP A N 1
ATOM 723 C CA . ASP A 1 89 ? -17.946 -7.093 10.684 1.00 79.81 89 ASP A CA 1
ATOM 724 C C . ASP A 1 89 ? -18.127 -8.522 11.238 1.00 79.81 89 ASP A C 1
ATOM 726 O O . ASP A 1 89 ? -19.234 -8.934 11.580 1.00 79.81 89 ASP A O 1
ATOM 730 N N . GLY A 1 90 ? -17.030 -9.286 11.335 1.00 72.06 90 GLY A N 1
ATOM 731 C CA . GLY A 1 90 ? -17.014 -10.689 11.756 1.00 72.06 90 GLY A CA 1
ATOM 732 C C . GLY A 1 90 ? -17.288 -11.697 10.634 1.00 72.06 90 GLY A C 1
ATOM 733 O O . GLY A 1 90 ? -17.034 -12.884 10.831 1.00 72.06 90 GLY A O 1
ATOM 734 N N . VAL A 1 91 ? -17.750 -11.255 9.458 1.00 75.56 91 VAL A N 1
ATOM 735 C CA . VAL A 1 91 ? -18.076 -12.122 8.309 1.00 75.56 91 VAL A CA 1
ATOM 736 C C . VAL A 1 91 ? -17.270 -11.734 7.070 1.00 75.56 91 VAL A C 1
ATOM 738 O O . VAL A 1 91 ? -16.781 -12.600 6.347 1.00 75.56 91 VAL A O 1
ATOM 741 N N . GLN A 1 92 ? -17.101 -10.437 6.830 1.00 78.50 92 GLN A N 1
ATOM 742 C CA . GLN A 1 92 ? -16.339 -9.876 5.728 1.00 78.50 92 GLN A CA 1
ATOM 743 C C . GLN A 1 92 ? -15.212 -8.992 6.254 1.00 78.50 92 GLN A C 1
ATOM 745 O O . GLN A 1 92 ? -15.399 -8.149 7.133 1.00 78.50 92 GLN A O 1
ATOM 750 N N . LYS A 1 93 ? -14.034 -9.155 5.651 1.00 81.44 93 LYS A N 1
ATOM 751 C CA . LYS A 1 93 ? -12.938 -8.199 5.785 1.00 81.44 93 LYS A CA 1
ATOM 752 C C . LYS A 1 93 ? -13.032 -7.210 4.635 1.00 81.44 93 LYS A C 1
ATOM 754 O O . LYS A 1 93 ? -13.050 -7.606 3.473 1.00 81.44 93 LYS A O 1
ATOM 759 N N . ARG A 1 94 ? -13.103 -5.923 4.958 1.00 87.88 94 ARG A N 1
ATOM 760 C CA . ARG A 1 94 ? -12.992 -4.830 3.985 1.00 87.88 94 ARG A CA 1
ATOM 761 C C . ARG A 1 94 ? -11.760 -4.018 4.324 1.00 87.88 94 ARG A C 1
ATOM 763 O O . ARG A 1 94 ? -11.405 -3.909 5.491 1.00 87.88 94 ARG A O 1
ATOM 770 N N . CYS A 1 95 ? -11.118 -3.432 3.328 1.00 86.81 95 CYS A N 1
ATOM 771 C CA . CYS A 1 95 ? -9.982 -2.554 3.556 1.00 86.81 95 CYS A CA 1
ATOM 772 C C . CYS A 1 95 ? -10.312 -1.117 3.168 1.00 86.81 95 CYS A C 1
ATOM 774 O O . CYS A 1 95 ? -10.978 -0.873 2.161 1.00 86.81 95 CYS A O 1
ATOM 776 N N . ILE A 1 96 ? -9.783 -0.172 3.936 1.00 88.94 96 ILE A N 1
ATOM 777 C CA . ILE A 1 96 ? -9.609 1.207 3.502 1.00 88.94 96 ILE A CA 1
ATOM 778 C C . ILE A 1 96 ? -8.130 1.368 3.165 1.00 88.94 96 ILE A C 1
ATOM 780 O O . ILE A 1 96 ? -7.271 1.154 4.021 1.00 88.94 96 ILE A O 1
ATOM 784 N N . ALA A 1 97 ? -7.856 1.738 1.917 1.00 86.31 97 ALA A N 1
ATOM 785 C CA . ALA A 1 97 ? -6.529 2.111 1.453 1.00 86.31 97 ALA A CA 1
ATOM 786 C C . ALA A 1 97 ? -6.469 3.628 1.244 1.00 86.31 97 ALA A C 1
ATOM 788 O O . ALA A 1 97 ? -7.360 4.212 0.625 1.00 86.31 97 ALA A O 1
ATOM 789 N N . ILE A 1 98 ? -5.419 4.261 1.755 1.00 86.06 98 ILE A N 1
ATOM 790 C CA . ILE A 1 98 ? -5.160 5.692 1.639 1.00 86.06 98 ILE A CA 1
ATOM 791 C C . ILE A 1 98 ? -4.163 5.882 0.498 1.00 86.06 98 ILE A C 1
ATOM 793 O O . ILE A 1 98 ? -2.987 5.535 0.598 1.00 86.06 98 ILE A O 1
ATOM 797 N N . LEU A 1 99 ? -4.653 6.426 -0.612 1.00 84.81 99 LEU A N 1
ATOM 798 C CA . LEU A 1 99 ? -3.904 6.569 -1.858 1.00 84.81 99 LEU A CA 1
ATOM 799 C C . LEU A 1 99 ? -3.629 8.048 -2.149 1.00 84.81 99 LEU A C 1
ATOM 801 O O . LEU A 1 99 ? -4.399 8.920 -1.751 1.00 84.81 99 LEU A O 1
ATOM 805 N N . SER A 1 100 ? -2.543 8.331 -2.867 1.00 80.44 100 SER A N 1
ATOM 806 C CA . SER A 1 100 ? -2.141 9.697 -3.247 1.00 80.44 100 SER A CA 1
ATOM 807 C C . SER A 1 100 ? -2.042 9.935 -4.748 1.00 80.44 100 SER A C 1
ATOM 809 O O . SER A 1 100 ? -1.804 11.065 -5.168 1.00 80.44 100 SER A O 1
ATOM 811 N N . GLU A 1 101 ? -2.177 8.888 -5.559 1.00 82.50 101 GLU A N 1
ATOM 812 C CA . GLU A 1 101 ? -1.991 8.957 -7.006 1.00 82.50 101 GLU A CA 1
ATOM 813 C C . GLU A 1 101 ? -3.301 8.618 -7.711 1.00 82.50 101 GLU A C 1
ATOM 815 O O . GLU A 1 101 ? -3.701 7.457 -7.787 1.00 82.50 101 GLU A O 1
ATOM 820 N N . PHE A 1 102 ? -3.950 9.652 -8.239 1.00 85.25 102 PHE A N 1
ATOM 821 C CA . PHE A 1 102 ? -5.187 9.550 -9.004 1.00 85.25 102 PHE A CA 1
ATOM 822 C C . PHE A 1 102 ? -5.030 10.239 -10.356 1.00 85.25 102 PHE A C 1
ATOM 824 O O . PHE A 1 102 ? -4.252 11.191 -10.502 1.00 85.25 102 PHE A O 1
ATOM 831 N N . ALA A 1 103 ? -5.756 9.751 -11.357 1.00 85.94 103 ALA A N 1
ATOM 832 C CA . ALA A 1 103 ? -5.837 10.412 -12.646 1.00 85.94 103 ALA A CA 1
ATOM 833 C C . ALA A 1 103 ? -6.401 11.835 -12.494 1.00 85.94 103 ALA A C 1
ATOM 835 O O . ALA A 1 103 ? -7.228 12.139 -11.643 1.00 85.94 103 ALA A O 1
ATOM 836 N N . ARG A 1 104 ? -5.952 12.757 -13.351 1.00 81.06 104 ARG A N 1
ATOM 837 C CA . ARG A 1 104 ? -6.342 14.175 -13.245 1.00 81.06 104 ARG A CA 1
ATOM 838 C C . ARG A 1 104 ? -7.837 14.419 -13.495 1.00 81.06 104 ARG A C 1
ATOM 840 O O . ARG A 1 104 ? -8.378 15.401 -12.999 1.00 81.06 104 ARG A O 1
ATOM 847 N N . ASN A 1 105 ? -8.463 13.563 -14.303 1.00 86.56 105 ASN A N 1
ATOM 848 C CA . ASN A 1 105 ? -9.837 13.725 -14.786 1.00 86.56 105 ASN A CA 1
ATOM 849 C C . ASN A 1 105 ? -10.755 12.551 -14.400 1.00 86.56 105 ASN A C 1
ATOM 851 O O . ASN A 1 105 ? -11.910 12.530 -14.817 1.00 86.56 105 ASN A O 1
ATOM 855 N N . SER A 1 106 ? -10.245 11.571 -13.653 1.00 78.88 106 SER A N 1
ATOM 856 C CA . SER A 1 106 ? -11.016 10.455 -13.109 1.00 78.88 106 SER A CA 1
ATOM 857 C C . SER A 1 106 ? -10.502 10.134 -11.710 1.00 78.88 106 SER A C 1
ATOM 859 O O . SER A 1 106 ? -9.306 10.223 -11.457 1.00 78.88 106 SER A O 1
ATOM 861 N N . ASP A 1 107 ? -11.382 9.704 -10.809 1.00 84.19 107 ASP A N 1
ATOM 862 C CA . ASP A 1 107 ? -10.989 9.227 -9.471 1.00 84.19 107 ASP A CA 1
ATOM 863 C C . ASP A 1 107 ? -10.344 7.825 -9.522 1.00 84.19 107 ASP A C 1
ATOM 865 O O . ASP A 1 107 ? -10.346 7.072 -8.548 1.00 84.19 107 ASP A O 1
ATOM 869 N N . GLU A 1 108 ? -9.802 7.440 -10.678 1.00 86.31 108 GLU A N 1
ATOM 870 C CA . GLU A 1 108 ? -9.123 6.169 -10.869 1.00 86.31 108 GLU A CA 1
ATOM 871 C C . GLU A 1 108 ? -7.695 6.256 -10.316 1.00 86.31 108 GLU A C 1
ATOM 873 O O . GLU A 1 108 ? -6.955 7.188 -10.659 1.00 86.31 108 GLU A O 1
ATOM 878 N N . PRO A 1 109 ? -7.276 5.290 -9.481 1.00 85.06 109 PRO A N 1
ATOM 879 C CA . PRO A 1 109 ? -5.893 5.181 -9.046 1.00 85.06 109 PRO A CA 1
ATOM 880 C C . PRO A 1 109 ? -4.955 5.018 -10.245 1.00 85.06 109 PRO A C 1
ATOM 882 O O . PRO A 1 109 ? -5.246 4.250 -11.162 1.00 85.06 109 PRO A O 1
ATOM 885 N N . ILE A 1 110 ? -3.801 5.683 -10.211 1.00 81.25 110 ILE A N 1
ATOM 886 C CA . ILE A 1 110 ? -2.739 5.545 -11.222 1.00 81.25 110 ILE A CA 1
ATOM 887 C C . ILE A 1 110 ? -1.392 5.238 -10.564 1.00 81.25 110 ILE A C 1
ATOM 889 O O . ILE A 1 110 ? -1.275 5.259 -9.339 1.00 81.25 110 ILE A O 1
ATOM 893 N N . GLY A 1 111 ? -0.386 4.912 -11.381 1.00 76.06 111 GLY A N 1
ATOM 894 C CA . GLY A 1 111 ? 0.988 4.709 -10.923 1.00 76.06 111 GLY A CA 1
ATOM 895 C C . GLY A 1 111 ? 1.096 3.688 -9.788 1.00 76.06 111 GLY A C 1
ATOM 896 O O . GLY A 1 111 ? 0.606 2.562 -9.899 1.00 76.06 111 GLY A O 1
ATOM 897 N N . SER A 1 112 ? 1.727 4.089 -8.685 1.00 73.38 112 SER A N 1
ATOM 898 C CA . SER A 1 112 ? 1.952 3.235 -7.517 1.00 73.38 112 SER A CA 1
ATOM 899 C C . SER A 1 112 ? 0.650 2.833 -6.813 1.00 73.38 112 SER A C 1
ATOM 901 O O . SER A 1 112 ? 0.533 1.705 -6.323 1.00 73.38 112 SER A O 1
ATOM 903 N N . ALA A 1 113 ? -0.357 3.710 -6.821 1.00 79.69 113 ALA A N 1
ATOM 904 C CA . ALA A 1 113 ? -1.655 3.446 -6.209 1.00 79.69 113 ALA A CA 1
ATOM 905 C C . ALA A 1 113 ? -2.441 2.376 -6.980 1.00 79.69 113 ALA A C 1
ATOM 907 O O . ALA A 1 113 ? -3.025 1.482 -6.368 1.00 79.69 113 ALA A O 1
ATOM 908 N N . ALA A 1 114 ? -2.406 2.409 -8.315 1.00 80.50 114 ALA A N 1
ATOM 909 C CA . ALA A 1 114 ? -3.057 1.399 -9.153 1.00 80.50 114 ALA A CA 1
ATOM 910 C C . ALA A 1 114 ? -2.494 -0.010 -8.916 1.00 80.50 114 ALA A C 1
ATOM 912 O O . ALA A 1 114 ? -3.242 -0.987 -8.844 1.00 80.50 114 ALA A O 1
ATOM 913 N N . ILE A 1 115 ? -1.175 -0.110 -8.743 1.00 75.56 115 ILE A N 1
ATOM 914 C CA . ILE A 1 115 ? -0.483 -1.370 -8.447 1.00 75.56 115 ILE A CA 1
ATOM 915 C C . ILE A 1 115 ? -0.917 -1.899 -7.087 1.00 75.56 115 ILE A C 1
ATOM 917 O O . ILE A 1 115 ? -1.309 -3.061 -6.978 1.00 75.56 115 ILE A O 1
ATOM 921 N N . GLN A 1 116 ? -0.904 -1.036 -6.068 1.00 76.12 116 GLN A N 1
ATOM 922 C CA . GLN A 1 116 ? -1.341 -1.396 -4.725 1.00 76.12 116 GLN A CA 1
ATOM 923 C C . GLN A 1 116 ? -2.789 -1.909 -4.742 1.00 76.12 116 GLN A C 1
ATOM 925 O O . GLN A 1 116 ? -3.057 -2.985 -4.213 1.00 76.12 116 GLN A O 1
ATOM 930 N N . VAL A 1 117 ? -3.709 -1.201 -5.410 1.00 80.69 117 VAL A N 1
ATOM 931 C CA . VAL A 1 117 ? -5.117 -1.618 -5.537 1.00 80.69 117 VAL A CA 1
ATOM 932 C C . VAL A 1 117 ? -5.240 -2.965 -6.244 1.00 80.69 117 VAL A C 1
ATOM 934 O O . VAL A 1 117 ? -5.923 -3.854 -5.741 1.00 80.69 117 VAL A O 1
ATOM 937 N N . ARG A 1 118 ? -4.548 -3.165 -7.371 1.00 77.06 118 ARG A N 1
ATOM 938 C CA . ARG A 1 118 ? -4.605 -4.431 -8.114 1.00 77.06 118 ARG A CA 1
ATOM 939 C C . ARG A 1 118 ? -4.113 -5.607 -7.274 1.00 77.06 118 ARG A C 1
ATOM 941 O O . ARG A 1 118 ? -4.745 -6.657 -7.287 1.00 77.06 118 ARG A O 1
ATOM 948 N N . HIS A 1 119 ? -3.032 -5.431 -6.518 1.00 71.94 119 HIS A N 1
ATOM 949 C CA . HIS A 1 119 ? -2.533 -6.471 -5.619 1.00 71.94 119 HIS A CA 1
ATOM 950 C C . HIS A 1 119 ? -3.491 -6.769 -4.462 1.00 71.94 119 HIS A C 1
ATOM 952 O O . HIS A 1 119 ? -3.696 -7.938 -4.148 1.00 71.94 119 HIS A O 1
ATOM 958 N N . MET A 1 120 ? -4.114 -5.744 -3.872 1.00 73.88 120 MET A N 1
ATOM 959 C CA . MET A 1 120 ? -5.102 -5.935 -2.805 1.00 73.88 120 MET A CA 1
ATOM 960 C C . MET A 1 120 ? -6.372 -6.640 -3.304 1.00 73.88 120 MET A C 1
ATOM 962 O O . MET A 1 120 ? -6.954 -7.421 -2.562 1.00 73.88 120 MET A O 1
ATOM 966 N N . MET A 1 121 ? -6.777 -6.433 -4.562 1.00 72.56 121 MET A N 1
ATOM 967 C CA . MET A 1 121 ? -7.954 -7.104 -5.130 1.00 72.56 121 MET A CA 1
ATOM 968 C C . MET A 1 121 ? -7.713 -8.577 -5.496 1.00 72.56 121 MET A C 1
ATOM 970 O O . MET A 1 121 ? -8.648 -9.369 -5.439 1.00 72.56 121 MET A O 1
ATOM 974 N N . VAL A 1 122 ? -6.485 -8.970 -5.853 1.00 61.03 122 VAL A N 1
ATOM 975 C CA . VAL A 1 122 ? -6.160 -10.351 -6.279 1.00 61.03 122 VAL A CA 1
ATOM 976 C C . VAL A 1 122 ? -6.133 -11.350 -5.106 1.00 61.03 122 VAL A C 1
ATOM 978 O O . VAL A 1 122 ? -6.211 -12.552 -5.336 1.00 61.03 122 VAL A O 1
ATOM 981 N N . GLY A 1 123 ? -6.072 -10.872 -3.859 1.00 51.16 123 GLY A N 1
ATOM 982 C CA . GLY A 1 123 ? -6.124 -11.700 -2.645 1.00 51.16 123 GLY A CA 1
ATOM 983 C C . GLY A 1 123 ? -7.522 -11.903 -2.039 1.00 51.16 123 GLY A C 1
ATOM 984 O O . GLY A 1 123 ? -7.593 -12.287 -0.872 1.00 51.16 123 GLY A O 1
ATOM 985 N N . SER A 1 124 ? -8.598 -11.605 -2.784 1.00 39.12 124 SER A N 1
ATOM 986 C CA . SER A 1 124 ? -10.004 -11.712 -2.332 1.00 39.12 124 SER A CA 1
ATOM 987 C C . SER A 1 124 ? -10.659 -13.019 -2.762 1.00 39.12 124 SER A C 1
ATOM 989 O O . SER A 1 124 ? -10.539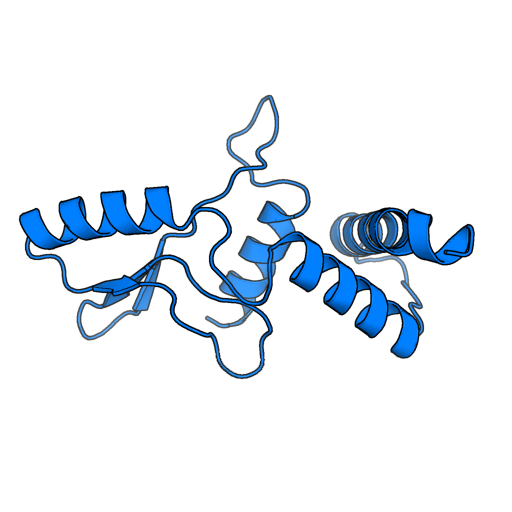 -13.351 -3.963 1.00 39.12 124 SER A O 1
#

Sequence (124 aa):
GTAWESEKLRVGWMWICQAMDFPYVDHIIPKPFAADCIREWIKSREGYSVPFPFLCQELSKVLTAYEVPHETCVHIEDTPYVVDIVLTDGVQKRCIAILSEFARNSDEPIGSAAIQVRHMMVGS

Secondary structure (DSSP, 8-state):
--HHHHHHHHHHHHHHHHHHH-TTS-----HHHHHHHHHHH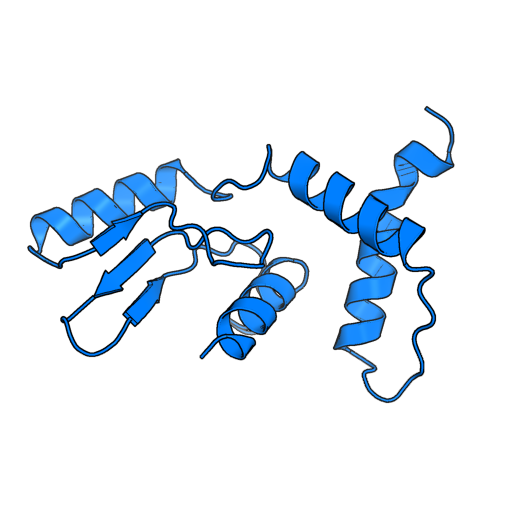HHHTTSSS-S-HHHHHHHHHHHHHTT--EEEEEEPTTSS-EEEEEEE-SS-EEEE-----B-SSSS-B-HHHHHHHHHHHHT-

Organism: Perkinsus olseni (NCBI:txid32597)

Foldseek 3Di:
DPPCVVCLLVVLLVLVQCCVVCVVDDRDDDPVSNVVNVVVVQVVCVHLWANCLPVLVVVVVVCVVVVFDKDAQCDDPPDSHTFGMWGDPPPDTDTDHDDDAADPPDRHHDRPRNVNVVVVVVVD